Protein AF-A0A421JZ18-F1 (afdb_monomer_lite)

Secondary structure (DSSP, 8-state):
----THHHHSS-SS--GGGGSSS-GGGGS-HHHHHHHHHHHHHHHHHHHHTT---HHHHHHHHHHH-HHHHHHHHHH----GGG------SSHHHHHHHHHHHHHHHHS-TTTHHHHHHHSPPPPSPPPHHHHHHHHHHHHHHHHHHHH--

Structure (mmCIF, N/CA/C/O backbone):
data_AF-A0A421JZ18-F1
#
_entry.id   AF-A0A421JZ18-F1
#
loop_
_atom_site.group_PDB
_atom_site.id
_atom_site.type_symbol
_atom_site.label_atom_id
_atom_site.label_alt_id
_atom_site.label_comp_id
_atom_site.label_asym_id
_atom_site.label_entity_id
_atom_site.label_seq_id
_atom_site.pdbx_PDB_ins_code
_atom_site.Cartn_x
_atom_site.Cartn_y
_atom_site.Cartn_z
_atom_site.occupancy
_atom_site.B_iso_or_equiv
_atom_site.auth_seq_id
_atom_site.auth_comp_id
_atom_site.auth_asym_id
_atom_site.auth_atom_id
_atom_site.pdbx_PDB_model_num
A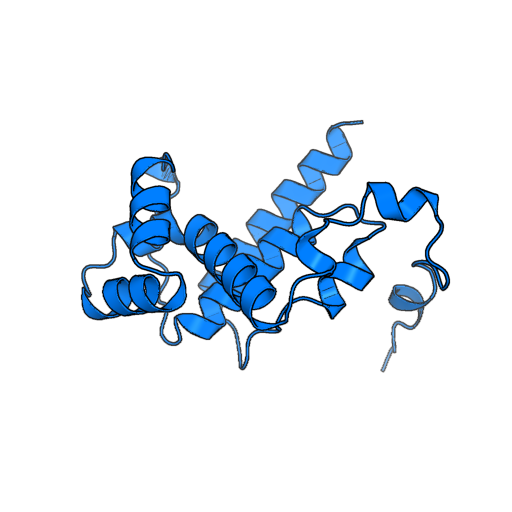TOM 1 N N . MET A 1 1 ? -22.035 -2.366 -28.348 1.00 33.75 1 MET A N 1
ATOM 2 C CA . MET A 1 1 ? -20.973 -2.821 -27.430 1.00 33.75 1 MET A CA 1
ATOM 3 C C . MET A 1 1 ? -19.663 -2.354 -28.043 1.00 33.75 1 MET A C 1
ATOM 5 O O . MET A 1 1 ? -19.185 -2.983 -28.970 1.00 33.75 1 MET A O 1
ATOM 9 N N . VAL A 1 2 ? -19.198 -1.156 -27.676 1.00 28.70 2 VAL A N 1
ATOM 10 C CA . VAL A 1 2 ? -17.977 -0.572 -28.256 1.00 28.70 2 VAL A CA 1
ATOM 11 C C . VAL A 1 2 ? -16.808 -1.109 -27.442 1.00 28.70 2 VAL A C 1
ATOM 13 O O . VAL A 1 2 ? -16.539 -0.630 -26.343 1.00 28.70 2 VAL A O 1
ATOM 16 N N . THR A 1 3 ? -16.178 -2.169 -27.937 1.00 36.16 3 THR A N 1
ATOM 17 C CA . THR A 1 3 ? -14.878 -2.624 -27.451 1.00 36.16 3 THR A CA 1
ATOM 18 C C . THR A 1 3 ? -13.860 -1.570 -27.854 1.00 36.16 3 THR A C 1
ATOM 20 O O . THR A 1 3 ? -13.544 -1.387 -29.025 1.00 36.16 3 THR A O 1
ATOM 23 N N . ASN A 1 4 ? -13.411 -0.798 -26.871 1.00 35.09 4 ASN A N 1
ATOM 24 C CA . ASN A 1 4 ? -12.417 0.245 -27.056 1.00 35.09 4 ASN A CA 1
ATOM 25 C C . ASN A 1 4 ? -11.038 -0.427 -27.206 1.00 35.09 4 ASN A C 1
ATOM 27 O O . ASN A 1 4 ? -10.254 -0.491 -26.263 1.00 35.09 4 ASN A O 1
ATOM 31 N N . GLU A 1 5 ? -10.774 -0.998 -28.383 1.00 36.16 5 GLU A N 1
ATOM 32 C CA . GLU A 1 5 ? -9.513 -1.674 -28.730 1.00 36.16 5 GLU A CA 1
ATOM 33 C C . GLU A 1 5 ? -8.318 -0.702 -28.807 1.00 36.16 5 GLU A C 1
ATOM 35 O O . GLU A 1 5 ? -7.163 -1.125 -28.794 1.00 36.16 5 GLU A O 1
ATOM 40 N N . HIS A 1 6 ? -8.574 0.610 -28.786 1.00 34.91 6 HIS A N 1
ATOM 41 C CA . HIS A 1 6 ? -7.551 1.648 -28.922 1.00 34.91 6 HIS A CA 1
ATOM 42 C C . HIS A 1 6 ? -6.739 1.948 -27.653 1.00 34.91 6 HIS A C 1
ATOM 44 O O . HIS A 1 6 ? -5.678 2.554 -27.753 1.00 34.91 6 HIS A O 1
ATOM 50 N N . ALA A 1 7 ? -7.159 1.507 -26.462 1.00 38.19 7 ALA A N 1
ATOM 51 C CA . ALA A 1 7 ? -6.383 1.778 -25.243 1.00 38.19 7 ALA A CA 1
ATOM 52 C C . ALA A 1 7 ? -5.221 0.790 -25.017 1.00 38.19 7 ALA A C 1
ATOM 54 O O . ALA A 1 7 ? -4.312 1.078 -24.241 1.00 38.19 7 ALA A O 1
ATOM 55 N N . VAL A 1 8 ? -5.240 -0.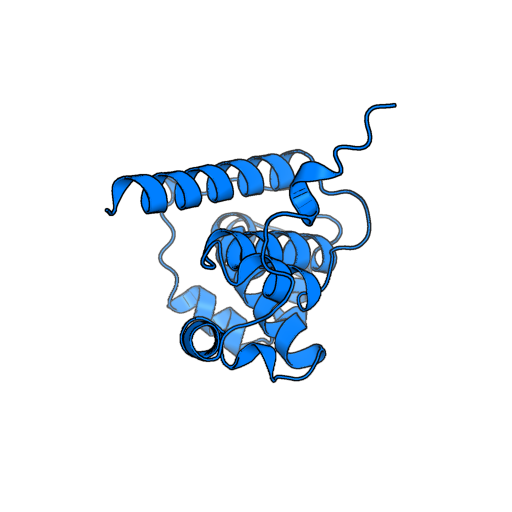369 -25.686 1.00 40.56 8 VAL A N 1
ATOM 56 C CA . VAL A 1 8 ? -4.243 -1.439 -25.492 1.00 40.56 8 VAL A CA 1
ATOM 57 C C . VAL A 1 8 ? -3.253 -1.518 -26.663 1.00 40.56 8 VAL A C 1
ATOM 59 O O . VAL A 1 8 ? -2.157 -2.046 -26.503 1.00 40.56 8 VAL A O 1
ATOM 62 N N . SER A 1 9 ? -3.583 -0.962 -27.836 1.00 40.75 9 SER A N 1
ATOM 63 C CA . SER A 1 9 ? -2.743 -1.090 -29.036 1.00 40.75 9 SER A CA 1
ATOM 64 C C . SER A 1 9 ? -1.619 -0.054 -29.168 1.00 40.75 9 SER A C 1
ATOM 66 O O . SER A 1 9 ? -0.698 -0.295 -29.946 1.00 40.75 9 SER A O 1
ATOM 68 N N . GLU A 1 10 ? -1.665 1.073 -28.446 1.00 43.56 10 GLU A N 1
ATOM 69 C CA . GLU A 1 10 ? -0.687 2.170 -28.608 1.00 43.56 10 GLU A CA 1
ATOM 70 C C . GLU A 1 10 ? 0.447 2.187 -27.569 1.00 43.56 10 GLU A C 1
ATOM 72 O O . GLU A 1 10 ? 1.506 2.762 -27.824 1.00 43.56 10 GLU A O 1
ATOM 77 N N . PHE A 1 11 ? 0.308 1.490 -26.439 1.00 46.97 11 PHE A N 1
ATOM 78 C CA . PHE A 1 11 ? 1.383 1.377 -25.448 1.00 46.97 11 PHE A CA 1
ATOM 79 C C . PHE A 1 11 ? 2.282 0.168 -25.745 1.00 46.97 11 PHE A C 1
ATOM 81 O O . PHE A 1 11 ? 2.170 -0.886 -25.134 1.00 46.97 11 PHE A O 1
ATOM 88 N N . GLY A 1 12 ? 3.166 0.349 -26.733 1.00 46.47 12 GLY A N 1
ATOM 89 C CA . GLY A 1 12 ? 4.461 -0.330 -26.860 1.00 46.47 12 GLY A CA 1
ATOM 90 C C . GLY A 1 12 ? 4.456 -1.860 -26.807 1.00 46.47 12 GLY A C 1
ATOM 91 O O . GLY A 1 12 ? 4.766 -2.453 -25.781 1.00 46.47 12 GLY A O 1
ATOM 92 N N . LYS A 1 13 ? 4.278 -2.518 -27.959 1.00 54.16 13 LYS A N 1
ATOM 93 C CA . LYS A 1 13 ? 4.486 -3.976 -28.106 1.00 54.16 13 LYS A CA 1
ATOM 94 C C . LYS A 1 13 ? 5.935 -4.448 -27.856 1.00 54.16 13 LYS A C 1
ATOM 96 O O . LYS A 1 13 ? 6.199 -5.641 -27.947 1.00 54.16 13 LYS A O 1
ATOM 101 N N . SER A 1 14 ? 6.873 -3.557 -27.533 1.00 62.53 14 SER A N 1
ATOM 102 C CA . SER A 1 14 ? 8.252 -3.920 -27.201 1.00 62.53 14 SER A CA 1
ATOM 103 C C . SER A 1 14 ? 8.860 -2.938 -26.202 1.00 62.53 14 SER A C 1
ATOM 105 O O . SER A 1 14 ? 8.927 -1.739 -26.488 1.00 62.53 14 SER A O 1
ATOM 107 N N . LEU A 1 15 ? 9.343 -3.462 -25.077 1.00 63.50 15 LEU A N 1
ATOM 108 C CA . LEU A 1 15 ? 10.212 -2.745 -24.147 1.00 63.50 15 LEU A CA 1
ATOM 109 C C . LEU A 1 15 ? 11.497 -2.334 -24.883 1.00 63.50 15 LEU A C 1
ATOM 111 O O . LEU A 1 15 ? 12.103 -3.172 -25.557 1.00 63.50 15 LEU A O 1
ATOM 115 N N . LYS A 1 16 ? 11.924 -1.074 -24.791 1.00 75.19 16 LYS 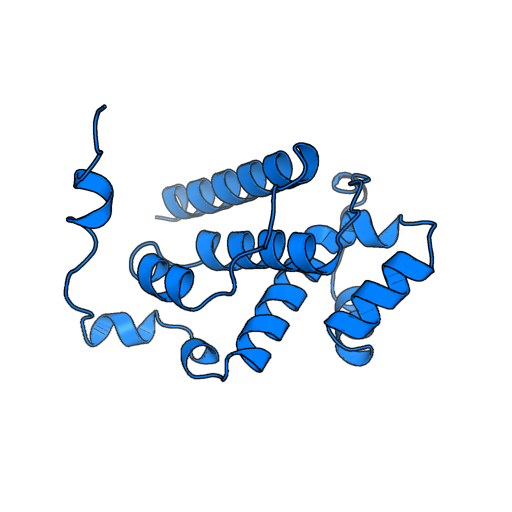A N 1
ATOM 116 C CA . LYS A 1 16 ? 13.253 -0.661 -25.270 1.00 75.19 16 LYS A CA 1
ATOM 117 C C . LYS A 1 16 ? 14.258 -0.759 -24.126 1.00 75.19 16 LYS A C 1
ATOM 119 O O . LYS A 1 16 ? 13.890 -0.604 -22.970 1.00 75.19 16 LYS A O 1
ATOM 124 N N . TRP A 1 17 ? 15.540 -0.942 -24.442 1.00 75.88 17 TRP A N 1
ATOM 125 C CA . TRP A 1 17 ? 16.608 -0.941 -23.429 1.00 75.88 17 TRP A CA 1
ATOM 126 C C . TRP A 1 17 ? 16.630 0.343 -22.591 1.00 75.88 17 TRP A C 1
ATOM 128 O O . TRP A 1 17 ? 16.857 0.273 -21.391 1.00 75.88 17 TRP A O 1
ATOM 138 N N . SER A 1 18 ? 16.308 1.491 -23.196 1.00 77.56 18 SER A N 1
ATOM 139 C CA . SER A 1 18 ? 16.158 2.771 -22.488 1.00 77.56 18 SER A CA 1
ATOM 140 C C . SER A 1 18 ? 15.058 2.761 -21.426 1.00 77.56 18 SER A C 1
ATOM 142 O O . SER A 1 18 ? 15.110 3.540 -20.488 1.00 77.56 18 SER A O 1
ATOM 144 N N . ASP A 1 19 ? 14.050 1.900 -21.569 1.00 71.69 19 ASP A N 1
ATOM 145 C CA . ASP A 1 19 ? 12.912 1.845 -20.649 1.00 71.69 19 ASP A CA 1
ATOM 146 C C . ASP A 1 19 ? 13.268 1.076 -19.365 1.00 71.69 19 ASP A C 1
ATOM 148 O O . ASP A 1 19 ? 12.533 1.152 -18.384 1.00 71.69 19 ASP A O 1
ATOM 152 N N . LEU A 1 20 ? 14.403 0.359 -19.349 1.00 73.69 20 LEU A N 1
ATOM 153 C CA . LEU A 1 20 ? 14.921 -0.307 -18.151 1.00 73.69 20 LEU A CA 1
ATOM 154 C C . LEU A 1 20 ? 15.387 0.688 -17.085 1.00 73.69 20 LEU A C 1
ATOM 156 O O . LEU A 1 20 ? 15.370 0.345 -15.910 1.00 73.69 20 LEU A O 1
ATOM 160 N N . GLU A 1 21 ? 15.769 1.906 -17.476 1.00 77.00 21 GLU A N 1
ATOM 161 C CA . GLU A 1 21 ? 16.131 2.969 -16.528 1.00 77.00 21 GLU A CA 1
ATOM 162 C C . GLU A 1 21 ? 14.915 3.440 -15.715 1.00 77.00 21 GLU A C 1
ATOM 164 O O . GLU A 1 21 ? 15.050 3.809 -14.550 1.00 77.00 21 GLU A O 1
ATOM 169 N N . ASP A 1 22 ? 13.721 3.363 -16.308 1.00 74.69 22 ASP A N 1
ATOM 170 C CA . ASP A 1 22 ? 12.454 3.741 -15.678 1.00 74.69 22 ASP A CA 1
ATOM 171 C C . ASP A 1 22 ? 11.783 2.571 -14.941 1.00 74.69 22 ASP A C 1
ATOM 173 O O . ASP A 1 22 ? 10.771 2.765 -14.262 1.00 74.69 22 ASP A O 1
ATOM 177 N N . ILE A 1 23 ? 12.299 1.348 -15.101 1.00 79.81 23 ILE A N 1
ATOM 178 C CA . ILE A 1 23 ? 11.760 0.150 -14.461 1.00 79.81 23 ILE A CA 1
ATOM 179 C C . ILE A 1 23 ? 12.288 0.070 -13.034 1.00 79.81 23 ILE A C 1
ATOM 181 O O . ILE A 1 23 ? 13.494 -0.074 -12.821 1.00 79.81 23 ILE A O 1
ATOM 185 N N . PRO A 1 24 ? 11.401 0.109 -12.027 1.00 84.38 24 PRO A N 1
ATOM 186 C CA . PRO A 1 24 ? 11.844 -0.073 -10.664 1.00 84.38 24 PRO A CA 1
ATOM 187 C C . PRO A 1 24 ? 12.443 -1.465 -10.469 1.00 84.38 24 PRO A C 1
ATOM 189 O O . PRO A 1 24 ? 11.858 -2.469 -10.876 1.00 84.38 24 PRO A O 1
ATOM 192 N N . THR A 1 25 ? 13.581 -1.535 -9.782 1.00 87.19 25 THR A N 1
ATOM 193 C CA . THR A 1 25 ? 14.289 -2.797 -9.508 1.00 87.19 25 THR A CA 1
ATOM 194 C C . THR A 1 25 ? 13.447 -3.800 -8.725 1.00 87.19 25 THR A C 1
ATOM 196 O O . THR A 1 25 ? 13.650 -5.003 -8.869 1.00 87.19 25 THR A O 1
ATOM 199 N N . TRP A 1 26 ? 12.463 -3.329 -7.953 1.00 89.56 26 TRP A N 1
ATOM 200 C CA . TRP A 1 26 ? 11.526 -4.187 -7.232 1.00 89.56 26 TRP A CA 1
ATOM 201 C C . TRP A 1 26 ? 10.628 -5.027 -8.150 1.00 89.56 26 TRP A C 1
ATOM 203 O O . TRP A 1 26 ? 10.049 -6.000 -7.689 1.00 89.56 26 TRP A O 1
ATOM 213 N N . LEU A 1 27 ? 10.538 -4.726 -9.453 1.00 87.00 27 LEU A N 1
ATOM 214 C CA . LEU A 1 27 ? 9.858 -5.607 -10.413 1.00 87.00 27 LEU A CA 1
ATOM 215 C C . LEU A 1 27 ? 10.565 -6.959 -10.605 1.00 87.00 27 LEU A C 1
ATOM 217 O O . LEU A 1 27 ? 9.985 -7.861 -11.203 1.00 87.00 27 LEU A O 1
ATOM 221 N N . LEU A 1 28 ? 11.805 -7.092 -10.130 1.00 86.94 28 LEU A N 1
ATOM 222 C CA . LEU A 1 28 ? 12.569 -8.341 -10.139 1.00 86.94 28 LEU A CA 1
ATOM 223 C C . LEU A 1 28 ? 12.426 -9.141 -8.836 1.00 86.94 28 LEU A C 1
ATOM 225 O O . LEU A 1 28 ? 13.019 -10.212 -8.721 1.00 86.94 28 LEU A O 1
ATOM 229 N N . TRP A 1 29 ? 11.708 -8.603 -7.850 1.00 92.75 29 TRP A N 1
ATOM 230 C CA . TRP A 1 29 ? 11.447 -9.272 -6.580 1.00 92.75 29 TRP A CA 1
ATOM 231 C C . TRP A 1 29 ? 10.406 -10.376 -6.737 1.00 92.75 29 TRP A C 1
ATOM 233 O O . TRP A 1 29 ? 9.710 -10.453 -7.753 1.00 92.75 29 TRP A O 1
ATOM 243 N N . ASP A 1 30 ? 10.306 -11.242 -5.733 1.00 94.12 30 ASP A N 1
ATOM 244 C CA . ASP A 1 30 ? 9.276 -12.273 -5.735 1.00 94.12 30 ASP A CA 1
ATOM 245 C C . ASP A 1 30 ? 7.873 -11.703 -5.441 1.00 94.12 30 ASP A C 1
ATOM 247 O O . 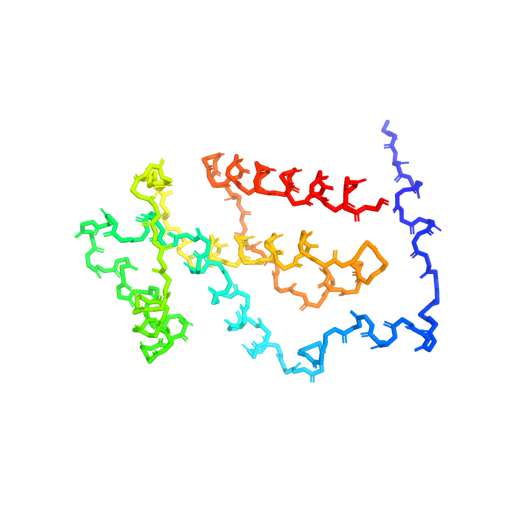ASP A 1 30 ? 7.703 -10.574 -4.968 1.00 94.12 30 ASP A O 1
ATOM 251 N N . ASP A 1 31 ? 6.835 -12.496 -5.723 1.00 92.12 31 ASP A N 1
ATOM 252 C CA . ASP A 1 31 ? 5.442 -12.070 -5.550 1.00 92.12 31 ASP A CA 1
ATOM 253 C C . ASP A 1 31 ? 5.125 -11.631 -4.109 1.00 92.12 31 ASP A C 1
ATOM 255 O O . ASP A 1 31 ? 4.283 -10.755 -3.907 1.00 92.12 31 ASP A O 1
ATOM 259 N N . LYS A 1 32 ? 5.786 -12.211 -3.096 1.00 92.44 32 LYS A N 1
ATOM 260 C CA . LYS A 1 32 ? 5.546 -11.869 -1.685 1.00 92.44 32 LYS A CA 1
ATOM 261 C C . LYS A 1 32 ? 6.174 -10.531 -1.333 1.00 92.44 32 LYS A C 1
ATOM 263 O O . LYS A 1 32 ? 5.546 -9.730 -0.642 1.00 92.44 32 LYS A O 1
ATOM 268 N N . GLU A 1 33 ? 7.386 -10.283 -1.808 1.00 93.62 33 GLU A N 1
ATOM 269 C CA . GLU A 1 33 ? 8.079 -9.008 -1.648 1.00 93.62 33 GLU A CA 1
ATOM 270 C C . GLU A 1 33 ? 7.306 -7.879 -2.344 1.00 93.62 33 GLU A C 1
ATOM 272 O O . GLU A 1 33 ? 7.092 -6.815 -1.756 1.00 93.62 33 GLU A O 1
ATOM 277 N N . ILE A 1 34 ? 6.805 -8.126 -3.561 1.00 94.69 34 ILE A N 1
ATOM 278 C CA . ILE A 1 34 ? 5.940 -7.184 -4.286 1.00 94.69 34 ILE A CA 1
ATOM 279 C C . ILE A 1 34 ? 4.638 -6.949 -3.513 1.00 94.69 34 ILE A C 1
ATOM 281 O O . ILE A 1 34 ? 4.213 -5.802 -3.351 1.00 94.69 34 ILE A O 1
ATOM 285 N N . GLU A 1 35 ? 4.000 -8.003 -3.000 1.00 94.62 35 GLU A N 1
ATOM 286 C CA . GLU A 1 35 ? 2.786 -7.872 -2.193 1.00 94.62 35 GLU A CA 1
ATOM 287 C C . GLU A 1 35 ? 3.034 -7.020 -0.942 1.00 94.62 35 GLU A C 1
ATOM 289 O O . GLU A 1 35 ? 2.255 -6.109 -0.652 1.00 94.62 35 GLU A O 1
ATOM 294 N N . GLN A 1 36 ? 4.144 -7.244 -0.237 1.00 94.50 36 GLN A N 1
ATOM 295 C CA . GLN A 1 36 ? 4.505 -6.469 0.946 1.00 94.50 36 GLN A CA 1
ATOM 296 C C . GLN A 1 36 ? 4.808 -5.006 0.608 1.00 94.50 36 GLN A C 1
ATOM 298 O O . GLN A 1 36 ? 4.352 -4.113 1.328 1.00 94.50 36 GLN A O 1
ATOM 303 N N . LEU A 1 37 ? 5.488 -4.731 -0.509 1.00 95.06 37 LEU A N 1
ATOM 304 C CA . LEU A 1 37 ? 5.683 -3.373 -1.023 1.00 95.06 37 LEU A CA 1
ATOM 305 C C . LEU A 1 37 ? 4.338 -2.677 -1.278 1.00 95.06 37 LEU A C 1
ATOM 307 O O . LEU A 1 37 ? 4.130 -1.537 -0.853 1.00 95.06 37 LEU A O 1
ATOM 311 N N . VAL A 1 38 ? 3.405 -3.368 -1.932 1.00 95.69 38 VAL A N 1
ATOM 312 C CA . VAL A 1 38 ? 2.077 -2.831 -2.250 1.00 95.69 38 VAL A CA 1
ATOM 313 C C . VAL A 1 38 ? 1.278 -2.572 -0.973 1.00 95.69 38 VAL A C 1
ATOM 315 O O . VAL A 1 38 ? 0.739 -1.479 -0.804 1.00 95.69 38 VAL A O 1
ATOM 318 N N . MET A 1 39 ? 1.238 -3.512 -0.028 1.00 95.56 39 MET A N 1
ATOM 319 C CA . MET A 1 39 ? 0.552 -3.309 1.256 1.00 95.56 39 MET A CA 1
ATOM 320 C C . MET A 1 39 ? 1.171 -2.165 2.068 1.00 95.56 39 MET A C 1
ATOM 322 O O . MET A 1 39 ? 0.452 -1.402 2.718 1.00 95.56 39 MET A O 1
ATOM 326 N N . THR A 1 40 ? 2.491 -1.998 1.994 1.00 95.81 40 THR A N 1
ATOM 327 C CA . THR A 1 40 ? 3.218 -0.890 2.629 1.00 95.81 40 THR A CA 1
ATOM 328 C C . THR A 1 40 ? 2.801 0.451 2.036 1.00 95.81 40 THR A C 1
ATOM 330 O O . THR A 1 40 ? 2.410 1.356 2.775 1.00 95.81 40 THR A O 1
ATOM 333 N N . ALA A 1 41 ? 2.801 0.571 0.705 1.00 95.12 41 ALA A N 1
ATOM 334 C CA . ALA A 1 41 ? 2.334 1.771 0.014 1.00 95.12 41 ALA A CA 1
ATOM 335 C C . ALA A 1 41 ? 0.868 2.088 0.359 1.00 95.12 41 ALA A C 1
ATOM 337 O O . ALA A 1 41 ? 0.526 3.237 0.648 1.00 95.12 41 ALA A O 1
ATOM 338 N N . GLY A 1 42 ? 0.015 1.061 0.408 1.00 94.94 42 GLY A N 1
ATOM 339 C CA . GLY A 1 42 ? -1.379 1.192 0.826 1.00 94.94 42 GLY A CA 1
ATOM 340 C C . GLY A 1 42 ? -1.523 1.666 2.270 1.00 94.94 42 GLY A C 1
ATOM 341 O O . GLY A 1 42 ? -2.357 2.522 2.557 1.00 94.94 42 GLY A O 1
ATOM 342 N N . THR A 1 43 ? -0.670 1.177 3.171 1.00 95.50 43 THR A N 1
ATOM 343 C CA . THR A 1 43 ? -0.670 1.590 4.580 1.00 95.50 43 THR A CA 1
ATOM 344 C C . THR A 1 43 ? -0.255 3.045 4.733 1.00 95.50 43 THR A C 1
ATOM 346 O O . THR A 1 43 ? -0.893 3.773 5.483 1.00 95.50 43 THR A O 1
ATOM 349 N N . ILE A 1 44 ? 0.768 3.498 4.002 1.00 94.12 44 ILE A N 1
ATOM 350 C CA . ILE A 1 44 ? 1.187 4.908 4.010 1.00 94.12 44 ILE A CA 1
ATOM 351 C C . ILE A 1 44 ? 0.047 5.801 3.505 1.00 94.12 44 ILE A C 1
ATOM 353 O O . ILE A 1 44 ? -0.260 6.816 4.130 1.00 94.12 44 ILE A O 1
ATOM 357 N N . PHE A 1 45 ? -0.617 5.402 2.418 1.00 92.44 45 PHE A N 1
ATOM 358 C CA . PHE A 1 45 ? -1.759 6.131 1.866 1.00 92.44 45 PHE A CA 1
ATOM 359 C C . PHE A 1 45 ? -2.930 6.227 2.852 1.00 92.44 45 PHE A C 1
ATOM 361 O O . PHE A 1 45 ? -3.511 7.296 3.029 1.00 92.44 45 PHE A O 1
ATOM 368 N N . LEU A 1 46 ? -3.258 5.118 3.519 1.00 92.38 46 LEU A N 1
ATOM 369 C CA . LEU A 1 46 ? -4.379 5.024 4.458 1.00 92.38 46 LEU A CA 1
ATOM 370 C C . LEU A 1 46 ? -4.017 5.420 5.889 1.00 92.38 46 LEU A C 1
ATOM 372 O O . LEU A 1 46 ? -4.892 5.432 6.757 1.00 92.38 46 LEU A O 1
ATOM 376 N N . LEU A 1 47 ? -2.764 5.795 6.151 1.00 91.56 47 LEU A N 1
ATOM 377 C CA . LEU A 1 47 ? -2.283 6.119 7.488 1.00 91.56 47 LEU A CA 1
ATOM 378 C C . LEU A 1 47 ? -3.132 7.180 8.210 1.00 91.56 47 LEU A C 1
ATOM 380 O O . LEU A 1 47 ? -3.386 6.993 9.403 1.00 91.56 47 LEU A O 1
ATOM 384 N N . PRO A 1 48 ? -3.622 8.253 7.548 1.00 89.25 48 PRO A N 1
ATOM 385 C CA . PRO A 1 48 ? -4.494 9.229 8.201 1.00 89.25 48 PRO A CA 1
ATOM 386 C C . PRO A 1 48 ? -5.778 8.603 8.755 1.00 89.25 48 PRO A C 1
ATOM 388 O O . PRO A 1 48 ? -6.204 8.959 9.850 1.00 89.25 48 PRO A O 1
ATOM 391 N N . SER A 1 49 ? -6.367 7.648 8.032 1.00 89.38 49 SER A N 1
ATOM 392 C CA . SER A 1 49 ? -7.553 6.906 8.469 1.00 89.38 49 SER A CA 1
ATOM 393 C C . SER A 1 49 ? -7.216 5.885 9.555 1.00 89.38 49 SER A C 1
ATOM 395 O O . SER A 1 49 ? -7.929 5.798 10.550 1.00 89.38 49 SER A O 1
ATOM 397 N N . ILE A 1 50 ? -6.110 5.152 9.396 1.00 90.69 50 ILE A N 1
ATOM 398 C CA . ILE A 1 50 ? -5.672 4.116 10.343 1.00 90.69 50 ILE A CA 1
ATOM 399 C C . ILE A 1 50 ? -5.391 4.718 11.727 1.00 90.69 50 ILE A C 1
ATOM 401 O O . ILE A 1 50 ? -5.769 4.133 12.738 1.00 90.69 50 ILE A O 1
ATOM 405 N N . ARG A 1 51 ? -4.778 5.909 11.801 1.00 86.56 51 ARG A N 1
ATOM 406 C CA . ARG A 1 51 ? -4.435 6.552 13.085 1.00 86.56 51 ARG A CA 1
ATOM 407 C C . ARG A 1 51 ? -5.636 6.928 13.951 1.00 86.56 51 ARG A C 1
ATOM 409 O O . ARG A 1 51 ? -5.461 7.105 15.152 1.00 86.56 51 ARG A O 1
ATOM 416 N N . ILE A 1 52 ? -6.818 7.085 13.360 1.00 87.31 52 ILE A N 1
ATOM 417 C CA . ILE A 1 52 ? -8.043 7.429 14.096 1.00 87.31 52 ILE A CA 1
ATOM 418 C C . ILE A 1 52 ? -8.958 6.228 14.325 1.00 87.31 52 ILE A C 1
ATOM 420 O O . ILE A 1 52 ? -10.061 6.383 14.851 1.00 87.31 52 ILE A O 1
ATOM 424 N N . TRP A 1 53 ? -8.530 5.027 13.934 1.00 88.38 53 TRP A N 1
ATOM 425 C CA . TRP A 1 53 ? -9.256 3.822 14.291 1.00 88.38 53 TRP A CA 1
ATOM 426 C C . TRP A 1 53 ? -9.220 3.614 15.800 1.00 88.38 53 TRP A C 1
ATOM 428 O O . TRP A 1 53 ? -8.170 3.618 16.433 1.00 88.38 53 TRP A O 1
ATOM 438 N N . ILE A 1 54 ? -10.404 3.408 16.367 1.00 82.75 54 ILE A N 1
ATOM 439 C CA . ILE A 1 54 ? -10.574 3.045 17.777 1.00 82.75 54 ILE A CA 1
ATOM 440 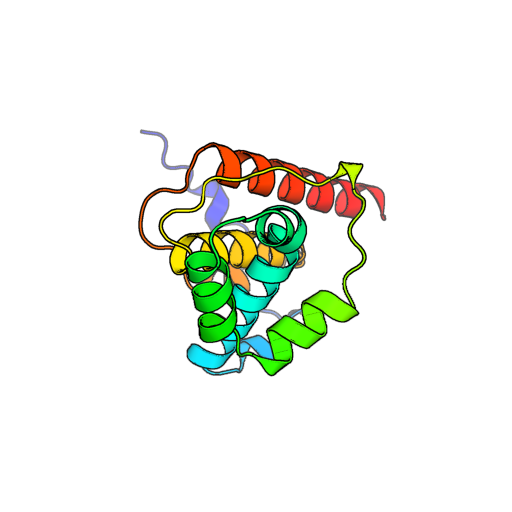C C . ILE A 1 54 ? -10.451 1.518 17.941 1.00 82.75 54 ILE A C 1
ATOM 442 O O . ILE A 1 54 ? -10.115 1.021 19.014 1.00 82.75 54 ILE A O 1
ATOM 446 N N . ASP A 1 55 ? -10.692 0.761 16.865 1.00 86.56 55 ASP A N 1
ATOM 447 C CA . ASP A 1 55 ? -10.624 -0.697 16.867 1.00 86.56 55 ASP A CA 1
ATOM 448 C C . ASP A 1 55 ? -9.172 -1.194 16.789 1.00 86.56 55 ASP A C 1
ATOM 450 O O . ASP A 1 55 ? -8.561 -1.265 15.718 1.00 86.56 55 ASP A O 1
ATOM 454 N N . GLY A 1 56 ? -8.633 -1.582 17.946 1.00 88.56 56 GLY A N 1
ATOM 455 C CA . GLY A 1 56 ? -7.289 -2.139 18.060 1.00 88.56 56 GLY A CA 1
ATOM 456 C C . GLY A 1 56 ? -7.071 -3.420 17.247 1.00 88.56 56 GLY A C 1
ATOM 457 O O . GLY A 1 56 ? -5.937 -3.681 16.853 1.00 88.56 56 GLY A O 1
ATOM 458 N N . LYS A 1 57 ? -8.124 -4.195 16.932 1.00 92.25 57 LYS A N 1
ATOM 459 C CA . LYS A 1 57 ? -7.986 -5.400 16.096 1.00 92.25 57 LYS A CA 1
ATOM 460 C C . LYS A 1 57 ? -7.641 -5.039 14.658 1.00 92.25 57 LYS A C 1
ATOM 462 O O . LYS A 1 57 ? -6.745 -5.650 14.089 1.00 92.25 57 LYS A O 1
ATOM 467 N N . LYS A 1 58 ? -8.280 -4.002 14.106 1.00 92.56 58 LYS A N 1
ATOM 468 C CA . LYS A 1 58 ? -7.979 -3.509 12.753 1.00 92.56 58 LYS A CA 1
ATOM 469 C C . LYS A 1 58 ? -6.544 -2.996 12.648 1.00 92.56 58 LYS A C 1
ATOM 471 O O . LYS A 1 58 ? -5.850 -3.275 11.677 1.00 92.56 58 LYS A O 1
ATOM 476 N N . ILE A 1 59 ? -6.076 -2.274 13.667 1.00 92.56 59 ILE A N 1
ATOM 477 C CA . ILE A 1 59 ? -4.687 -1.792 13.721 1.00 92.56 59 ILE A CA 1
ATOM 478 C C . ILE A 1 59 ? -3.714 -2.974 13.788 1.00 92.56 59 ILE A C 1
ATOM 480 O O . ILE A 1 59 ? -2.717 -2.989 13.069 1.00 92.56 59 ILE A O 1
ATOM 484 N N . GLN A 1 60 ? -4.003 -3.966 14.632 1.00 94.25 60 GLN A N 1
ATOM 485 C CA . GLN A 1 60 ? -3.165 -5.153 14.770 1.00 94.25 60 GLN A CA 1
ATOM 486 C C . GLN A 1 60 ? -3.101 -5.966 13.469 1.00 94.25 60 GLN A C 1
ATOM 488 O O . GLN A 1 60 ? -2.018 -6.394 13.083 1.00 94.25 60 GLN A O 1
ATOM 493 N N . GLU A 1 61 ? -4.213 -6.094 12.746 1.00 95.06 61 GLU A N 1
ATOM 494 C CA . GLU A 1 61 ? -4.241 -6.747 11.435 1.00 95.06 61 GLU A CA 1
ATOM 495 C C . GLU A 1 61 ? -3.334 -6.027 10.422 1.00 95.06 61 GLU A C 1
ATOM 497 O O . GLU A 1 61 ? -2.529 -6.673 9.757 1.00 95.06 61 GLU A O 1
ATOM 502 N N . VAL A 1 62 ? -3.366 -4.687 10.349 1.00 95.25 62 VAL A N 1
ATOM 503 C CA . VAL A 1 62 ? -2.428 -3.931 9.491 1.00 95.25 62 VAL A CA 1
ATOM 504 C C . VAL A 1 62 ? -0.974 -4.196 9.894 1.00 95.25 62 VAL A C 1
ATOM 506 O O . VAL A 1 62 ? -0.131 -4.425 9.026 1.00 95.25 62 VAL A O 1
ATOM 509 N N . ARG A 1 63 ? -0.672 -4.189 11.202 1.00 95.06 63 ARG A N 1
ATOM 510 C CA . ARG A 1 63 ? 0.682 -4.452 11.732 1.00 95.06 63 ARG A CA 1
ATOM 511 C C . ARG A 1 63 ? 1.200 -5.827 11.329 1.00 95.06 63 ARG A C 1
ATOM 513 O O . ARG A 1 63 ? 2.374 -5.955 10.995 1.00 95.06 63 ARG A O 1
ATOM 520 N N . GLU A 1 64 ? 0.342 -6.839 11.366 1.00 95.12 64 GLU A N 1
ATOM 521 C CA . GLU A 1 64 ? 0.689 -8.206 10.975 1.00 95.12 64 GLU A CA 1
ATOM 522 C C . GLU A 1 64 ? 0.883 -8.336 9.463 1.00 95.12 64 GLU A C 1
ATOM 524 O O . GLU A 1 64 ? 1.810 -9.015 9.030 1.00 95.12 64 GLU A O 1
ATOM 529 N N . LEU A 1 65 ? 0.069 -7.642 8.660 1.00 94.62 65 LEU A N 1
ATOM 530 C CA . LEU A 1 65 ? 0.148 -7.693 7.199 1.00 94.62 65 LEU A CA 1
ATOM 531 C C . LEU A 1 65 ? 1.450 -7.107 6.641 1.00 94.62 65 LEU A C 1
ATOM 533 O O . LEU A 1 65 ? 2.006 -7.670 5.701 1.00 94.62 65 LEU A O 1
ATOM 537 N N . ILE A 1 66 ? 1.937 -5.988 7.188 1.00 95.19 66 ILE A N 1
ATOM 538 C CA . ILE A 1 66 ? 3.144 -5.320 6.660 1.00 95.19 66 ILE A CA 1
ATOM 539 C C . ILE A 1 66 ? 4.411 -5.574 7.479 1.00 95.19 66 ILE A C 1
ATOM 541 O O . ILE A 1 66 ? 5.508 -5.246 7.028 1.00 95.19 66 ILE A O 1
ATOM 545 N N . GLY A 1 67 ? 4.267 -6.149 8.672 1.00 94.62 67 GLY A N 1
ATOM 546 C CA . GLY A 1 67 ? 5.342 -6.324 9.638 1.00 94.62 67 GLY A CA 1
ATOM 547 C C . GLY A 1 67 ? 5.397 -5.191 10.665 1.00 94.62 67 GLY A C 1
ATOM 548 O O . GLY A 1 67 ? 5.312 -4.003 10.344 1.00 94.62 67 GLY A O 1
ATOM 549 N N . ILE A 1 68 ? 5.585 -5.579 11.928 1.00 94.06 68 ILE A N 1
ATOM 550 C CA . ILE A 1 68 ? 5.551 -4.678 13.089 1.00 94.06 68 ILE A CA 1
ATOM 551 C C . ILE A 1 68 ? 6.584 -3.558 12.941 1.00 94.06 68 ILE A C 1
ATOM 553 O O . ILE A 1 68 ? 6.255 -2.387 13.098 1.00 94.06 68 ILE A O 1
ATOM 557 N N . GLU A 1 69 ? 7.824 -3.907 12.606 1.00 95.06 69 GLU A N 1
ATOM 558 C CA . GLU A 1 69 ? 8.936 -2.958 12.493 1.00 95.06 69 GLU A CA 1
ATOM 559 C C . GLU A 1 69 ? 8.662 -1.877 11.441 1.00 95.06 69 GLU A C 1
ATOM 561 O O . GLU A 1 69 ? 8.881 -0.689 11.689 1.00 95.06 69 GLU A O 1
ATOM 566 N N . LEU A 1 70 ? 8.117 -2.282 10.292 1.00 94.12 70 LEU A N 1
ATOM 567 C CA . LEU A 1 70 ? 7.787 -1.378 9.199 1.00 94.12 70 LEU A CA 1
ATOM 568 C C . LEU A 1 70 ? 6.610 -0.471 9.560 1.00 94.12 70 LEU A C 1
ATOM 570 O O . LEU A 1 70 ? 6.647 0.727 9.288 1.00 94.12 70 LEU A O 1
ATOM 574 N N . PHE A 1 71 ? 5.596 -1.011 10.237 1.00 95.06 71 PHE A N 1
ATOM 575 C CA . PHE A 1 71 ? 4.474 -0.220 10.730 1.00 95.06 71 PHE A CA 1
ATOM 576 C C . PHE A 1 71 ? 4.918 0.858 11.729 1.00 95.06 71 PHE A C 1
ATOM 578 O O . PHE A 1 71 ? 4.546 2.027 11.590 1.00 95.06 71 PHE A O 1
ATOM 585 N N . GLU A 1 72 ? 5.760 0.501 12.702 1.00 93.00 72 GLU A N 1
ATOM 586 C CA . GLU A 1 72 ? 6.314 1.463 13.662 1.00 93.00 72 GLU A CA 1
ATOM 587 C C . GLU A 1 72 ? 7.172 2.527 12.962 1.00 93.00 72 GLU A C 1
ATOM 589 O O . GLU A 1 72 ? 7.117 3.710 13.312 1.00 93.00 72 GLU A O 1
ATOM 594 N N . LEU A 1 73 ? 7.946 2.134 11.945 1.00 94.19 73 LEU A N 1
ATOM 595 C CA . LEU A 1 73 ? 8.732 3.067 11.142 1.00 94.19 73 LEU A CA 1
ATOM 596 C C . LEU A 1 73 ? 7.834 4.059 10.393 1.00 94.19 73 LEU A C 1
ATOM 598 O O . LEU A 1 73 ? 8.074 5.267 10.464 1.00 94.19 73 LEU A O 1
ATOM 602 N N . ILE A 1 74 ? 6.782 3.580 9.722 1.00 93.31 74 ILE A N 1
ATOM 603 C CA . ILE A 1 74 ? 5.799 4.417 9.015 1.00 93.31 74 ILE A CA 1
ATOM 604 C C . ILE A 1 74 ? 5.164 5.421 9.977 1.00 93.31 74 ILE A C 1
ATOM 606 O O . ILE A 1 74 ? 5.087 6.611 9.659 1.00 93.31 74 ILE A O 1
ATOM 610 N N . LEU A 1 75 ? 4.755 4.981 11.170 1.00 89.69 75 LEU A N 1
ATOM 611 C CA . LEU A 1 75 ? 4.163 5.866 12.170 1.00 89.69 75 LEU A CA 1
ATOM 612 C C . LEU A 1 75 ? 5.121 6.967 12.628 1.00 89.69 75 LEU A C 1
ATOM 614 O O . LEU A 1 75 ? 4.681 8.105 12.787 1.00 89.69 75 LEU A O 1
ATOM 618 N N . LYS A 1 76 ? 6.406 6.651 12.815 1.00 89.44 76 LYS A N 1
ATOM 619 C CA . LYS A 1 76 ? 7.422 7.616 13.264 1.00 89.44 76 LYS A CA 1
ATOM 620 C C . LYS A 1 76 ? 7.822 8.616 12.181 1.00 89.44 76 LYS A C 1
ATOM 622 O O . LYS A 1 76 ? 8.116 9.767 12.491 1.00 89.44 76 LYS A O 1
ATOM 627 N N . THR A 1 77 ? 7.865 8.178 10.927 1.00 88.69 77 THR A N 1
ATOM 628 C CA . THR A 1 77 ? 8.429 8.959 9.813 1.00 88.69 77 THR A CA 1
ATOM 629 C C . THR A 1 77 ? 7.384 9.757 9.047 1.00 88.69 77 THR A C 1
ATOM 631 O O . THR A 1 77 ? 7.680 10.838 8.535 1.00 88.69 77 THR A O 1
ATOM 634 N N . THR A 1 78 ? 6.145 9.272 8.998 1.00 84.94 78 THR A N 1
ATOM 635 C CA . THR A 1 78 ? 5.095 9.904 8.202 1.00 84.94 78 THR A CA 1
ATOM 636 C C . THR A 1 78 ? 4.453 11.044 8.985 1.00 84.94 78 THR A C 1
ATOM 638 O O . THR A 1 78 ? 3.754 10.840 9.988 1.00 84.94 78 THR A O 1
ATOM 641 N N . LYS A 1 79 ? 4.667 12.272 8.508 1.00 82.50 79 LYS A N 1
ATOM 642 C CA . LYS A 1 79 ? 3.931 13.448 8.980 1.00 82.50 79 LYS A CA 1
ATOM 643 C C . LYS A 1 79 ? 2.542 13.438 8.352 1.00 82.50 79 LYS A C 1
ATOM 645 O O . LYS A 1 79 ? 2.418 13.350 7.136 1.00 82.50 79 LYS A O 1
ATOM 650 N N . ILE A 1 80 ? 1.513 13.540 9.184 1.00 76.31 80 ILE A N 1
ATOM 651 C CA . ILE A 1 80 ? 0.123 13.620 8.732 1.00 76.31 80 ILE A CA 1
ATOM 652 C C . ILE A 1 80 ? -0.380 15.020 9.042 1.00 76.31 80 ILE A C 1
ATOM 654 O O . ILE A 1 80 ? -0.277 15.473 10.181 1.00 76.31 80 ILE A O 1
ATOM 658 N N . ASP A 1 81 ? -0.915 15.697 8.030 1.00 75.38 81 ASP A N 1
ATOM 659 C CA . ASP A 1 81 ? -1.684 16.915 8.248 1.00 75.38 81 ASP A CA 1
ATOM 660 C C . ASP A 1 81 ? -3.062 16.526 8.795 1.00 75.38 81 ASP A C 1
ATOM 662 O O . ASP A 1 81 ? -3.802 15.762 8.168 1.00 75.38 81 ASP A O 1
ATOM 666 N N . ASN A 1 82 ? -3.420 17.066 9.960 1.00 70.31 82 ASN A N 1
ATOM 667 C CA . ASN A 1 82 ? -4.711 16.823 10.601 1.00 70.31 82 ASN A CA 1
ATOM 668 C C . ASN A 1 82 ? -5.900 17.173 9.688 1.00 70.31 82 ASN A C 1
ATOM 670 O O . ASN A 1 82 ? -6.977 16.605 9.849 1.00 70.31 82 ASN A O 1
ATOM 674 N N . LYS A 1 83 ? -5.715 18.058 8.699 1.00 70.38 83 LYS A N 1
ATOM 675 C CA . LYS A 1 83 ? -6.748 18.409 7.709 1.00 70.38 83 LYS A CA 1
ATOM 676 C C . LYS A 1 83 ? -7.028 17.304 6.685 1.00 70.38 83 LYS A C 1
ATOM 678 O O . LYS A 1 83 ? -8.057 17.351 6.017 1.00 70.38 83 LYS A O 1
ATOM 683 N N . MET A 1 84 ? -6.131 16.328 6.541 1.00 68.94 84 MET A N 1
ATOM 684 C CA . MET A 1 84 ? -6.265 15.211 5.596 1.00 68.94 84 MET A CA 1
ATOM 685 C C . MET A 1 84 ? -6.886 13.962 6.233 1.00 68.94 84 MET A C 1
ATOM 687 O O . MET A 1 84 ? -7.117 12.968 5.546 1.00 68.94 84 MET A O 1
ATOM 691 N N . ILE A 1 85 ? -7.165 13.997 7.538 1.00 73.50 85 ILE A N 1
ATOM 692 C CA . ILE A 1 85 ? -7.734 12.867 8.264 1.00 73.50 85 ILE A CA 1
ATOM 693 C C . ILE A 1 85 ? -9.201 12.687 7.859 1.00 73.50 85 ILE A C 1
ATOM 695 O O . ILE A 1 85 ? -10.045 13.548 8.099 1.00 73.50 85 ILE A O 1
ATOM 699 N N . LYS A 1 86 ? -9.509 11.527 7.278 1.00 77.75 86 LYS A N 1
ATOM 700 C CA . LYS A 1 86 ? -10.874 11.049 7.050 1.00 77.75 86 LYS A CA 1
ATOM 701 C C . LYS A 1 86 ? -11.004 9.648 7.607 1.00 77.75 86 LYS A C 1
ATOM 703 O O . LYS A 1 86 ? -10.131 8.812 7.376 1.00 77.75 86 LYS A O 1
ATOM 708 N N . LEU A 1 87 ? -12.101 9.383 8.305 1.00 80.50 87 LEU A N 1
ATOM 709 C CA . LEU A 1 87 ? -12.434 8.024 8.696 1.00 80.50 87 LEU A CA 1
ATOM 710 C C . LEU A 1 87 ? -12.967 7.300 7.463 1.00 80.50 87 LEU A C 1
ATOM 712 O O . LEU A 1 87 ? -14.010 7.673 6.941 1.00 80.50 87 LEU A O 1
ATOM 716 N N . LEU A 1 88 ? -12.230 6.295 7.005 1.00 83.94 88 LEU A N 1
ATOM 717 C CA . LEU A 1 88 ? -12.690 5.368 5.980 1.00 83.94 88 LEU A CA 1
ATOM 718 C C . LEU A 1 88 ? -13.137 4.093 6.681 1.00 83.94 88 LEU A C 1
ATOM 720 O O . LEU A 1 88 ? -12.380 3.542 7.492 1.00 83.94 88 LEU A O 1
ATOM 724 N N . ASN A 1 89 ? -14.348 3.622 6.377 1.00 80.88 89 ASN A N 1
ATOM 725 C CA . ASN A 1 89 ? -14.758 2.313 6.862 1.00 80.88 89 ASN A CA 1
ATOM 726 C C . ASN A 1 89 ? -14.129 1.219 5.991 1.00 80.88 89 ASN A C 1
ATOM 728 O O . ASN A 1 89 ? -14.470 1.062 4.819 1.00 80.88 89 ASN A O 1
ATOM 732 N N . ILE A 1 90 ? -13.191 0.481 6.581 1.00 82.75 90 ILE A N 1
ATOM 733 C CA . ILE A 1 90 ? -12.467 -0.607 5.926 1.00 82.75 90 ILE A CA 1
ATOM 734 C C . ILE A 1 90 ? -12.830 -1.912 6.627 1.00 82.75 90 ILE A C 1
ATOM 736 O O . ILE A 1 90 ? -12.520 -2.084 7.808 1.00 82.75 90 ILE A O 1
ATOM 740 N N . ASP A 1 91 ? -13.487 -2.811 5.899 1.00 82.12 91 ASP A N 1
ATOM 741 C CA . ASP A 1 91 ? -13.876 -4.128 6.411 1.00 82.12 91 ASP A CA 1
ATOM 742 C C . ASP A 1 91 ? -12.806 -5.177 6.076 1.00 82.12 91 ASP A C 1
ATOM 744 O O . ASP A 1 91 ? -12.239 -5.794 6.967 1.00 82.12 91 ASP A O 1
ATOM 748 N N . ASN A 1 92 ? -12.474 -5.337 4.790 1.00 89.69 92 ASN A N 1
ATOM 749 C CA . ASN A 1 92 ? -11.424 -6.249 4.332 1.00 89.69 92 ASN A CA 1
ATOM 750 C C . ASN A 1 92 ? -10.090 -5.501 4.218 1.00 89.69 92 ASN A C 1
ATOM 752 O O . ASN A 1 92 ? -9.774 -4.937 3.167 1.00 89.69 92 ASN A O 1
ATOM 756 N N . ILE A 1 93 ? -9.336 -5.437 5.314 1.00 91.75 93 ILE A N 1
ATOM 757 C CA . ILE A 1 93 ? -8.132 -4.604 5.412 1.00 91.75 93 ILE A CA 1
ATOM 758 C C . ILE A 1 93 ? -7.126 -4.963 4.328 1.00 91.75 93 ILE A C 1
ATOM 760 O O . ILE A 1 93 ? -6.688 -4.073 3.601 1.00 91.75 93 ILE A O 1
ATOM 764 N N . LYS A 1 94 ? -6.826 -6.253 4.156 1.00 93.38 94 LYS A N 1
ATOM 765 C CA . LYS A 1 94 ? -5.867 -6.713 3.151 1.00 93.38 94 LYS A CA 1
ATOM 766 C C . LYS A 1 94 ? -6.222 -6.234 1.740 1.00 93.38 94 LYS A C 1
ATOM 768 O O . LYS A 1 94 ? -5.397 -5.585 1.101 1.00 93.38 94 LYS A O 1
ATOM 773 N N . ASP A 1 95 ? -7.438 -6.492 1.258 1.00 92.12 95 ASP A N 1
ATOM 774 C CA . ASP A 1 95 ? -7.816 -6.105 -0.111 1.00 92.12 95 ASP A CA 1
ATOM 775 C C . ASP A 1 95 ? -7.856 -4.580 -0.299 1.00 92.12 95 ASP A C 1
ATOM 777 O O . ASP A 1 95 ? -7.482 -4.071 -1.357 1.00 92.12 95 ASP A O 1
ATOM 781 N N . ASN A 1 96 ? -8.249 -3.827 0.732 1.00 92.50 96 ASN A N 1
ATOM 782 C CA . ASN A 1 96 ? -8.258 -2.365 0.670 1.00 92.50 96 ASN A CA 1
ATOM 783 C C . ASN A 1 96 ? -6.837 -1.771 0.690 1.00 92.50 96 ASN A C 1
ATOM 785 O O . ASN A 1 96 ? -6.573 -0.824 -0.053 1.00 92.50 96 ASN A O 1
ATOM 789 N N . LEU A 1 97 ? -5.909 -2.343 1.469 1.00 94.38 97 LEU A N 1
ATOM 790 C CA . LEU A 1 97 ? -4.488 -1.977 1.430 1.00 94.38 97 LEU A CA 1
ATOM 791 C C . LEU A 1 97 ? -3.888 -2.274 0.054 1.00 94.38 97 LEU A C 1
ATOM 793 O O . LEU A 1 97 ? -3.226 -1.410 -0.520 1.00 94.38 97 LEU A O 1
ATOM 797 N N . LEU A 1 98 ? -4.159 -3.458 -0.504 1.00 94.81 98 LEU A N 1
ATOM 798 C CA . LEU A 1 98 ? -3.680 -3.835 -1.835 1.00 94.81 98 LEU A CA 1
ATOM 799 C C . LEU A 1 98 ? -4.202 -2.886 -2.914 1.00 94.81 98 LEU A C 1
ATOM 801 O O . LEU A 1 98 ? -3.434 -2.444 -3.767 1.00 94.81 98 LEU A O 1
ATOM 805 N N . ALA A 1 99 ? -5.483 -2.523 -2.860 1.00 93.44 99 ALA A N 1
ATOM 806 C CA . ALA A 1 99 ? -6.072 -1.576 -3.798 1.00 93.44 99 ALA A CA 1
ATOM 807 C C . ALA A 1 99 ? -5.450 -0.181 -3.698 1.00 93.44 99 ALA A C 1
ATOM 809 O O . ALA A 1 99 ? -5.070 0.399 -4.717 1.00 93.44 99 ALA A O 1
ATOM 810 N N . ALA A 1 100 ? -5.334 0.345 -2.476 1.00 93.81 100 ALA A N 1
ATOM 811 C CA . ALA A 1 100 ? -4.740 1.650 -2.221 1.00 93.81 100 ALA A CA 1
ATOM 812 C C . ALA A 1 100 ? -3.280 1.695 -2.687 1.00 93.81 100 ALA A C 1
ATOM 814 O O . ALA A 1 100 ? -2.900 2.581 -3.451 1.00 93.81 100 ALA A O 1
ATOM 815 N N . GLY A 1 101 ? -2.479 0.707 -2.289 1.00 95.06 101 GLY A N 1
ATOM 816 C CA . GLY A 1 101 ? -1.068 0.629 -2.646 1.00 95.06 101 GLY A CA 1
ATOM 817 C C . GLY A 1 101 ? -0.844 0.469 -4.140 1.00 95.06 101 GLY A C 1
ATOM 818 O O . GLY A 1 101 ? -0.017 1.171 -4.718 1.00 95.06 101 GLY A O 1
ATOM 819 N N . SER A 1 102 ? -1.637 -0.386 -4.786 1.00 93.62 102 SER A N 1
ATOM 820 C CA . SER A 1 102 ? -1.572 -0.587 -6.233 1.00 93.62 102 SER A CA 1
ATOM 821 C C . SER A 1 102 ? -1.854 0.705 -6.985 1.00 93.62 102 SER A C 1
ATOM 823 O O . SER A 1 102 ? -1.131 1.059 -7.914 1.00 93.62 102 SER A O 1
ATOM 825 N N . ALA A 1 103 ? -2.882 1.444 -6.562 1.00 92.19 103 ALA A N 1
ATOM 826 C CA . ALA A 1 103 ? -3.223 2.711 -7.185 1.00 92.19 103 ALA A CA 1
ATOM 827 C C . ALA A 1 103 ? -2.127 3.767 -6.995 1.00 92.19 103 ALA A C 1
ATOM 829 O O . ALA A 1 103 ? -1.788 4.465 -7.951 1.00 92.19 103 ALA A O 1
ATOM 830 N N . VAL A 1 104 ? -1.538 3.859 -5.799 1.00 92.19 104 VAL A N 1
ATOM 831 C CA . VAL A 1 104 ? -0.403 4.755 -5.530 1.00 92.19 104 VAL A CA 1
ATOM 832 C C . VAL A 1 104 ? 0.780 4.412 -6.433 1.00 92.19 104 VAL A C 1
ATOM 834 O O . VAL A 1 104 ? 1.269 5.292 -7.133 1.00 92.19 104 VAL A O 1
ATOM 837 N N . ILE A 1 105 ? 1.194 3.142 -6.487 1.00 92.75 105 ILE A N 1
ATOM 838 C CA . ILE A 1 105 ? 2.341 2.697 -7.294 1.00 92.75 105 ILE A CA 1
ATOM 839 C C . ILE A 1 105 ? 2.095 2.949 -8.789 1.00 92.75 105 ILE A C 1
ATOM 841 O O . ILE A 1 105 ? 2.939 3.531 -9.467 1.00 92.75 105 ILE A O 1
ATOM 845 N N . ILE A 1 106 ? 0.930 2.568 -9.322 1.00 90.38 106 ILE A N 1
ATOM 846 C CA . ILE A 1 106 ? 0.596 2.781 -10.742 1.00 90.38 106 ILE A CA 1
ATOM 847 C C . ILE A 1 106 ? 0.572 4.272 -11.083 1.00 90.38 106 ILE A C 1
ATOM 849 O O . ILE A 1 106 ? 1.083 4.676 -12.132 1.00 90.38 106 ILE A O 1
ATOM 853 N N . SER A 1 107 ? -0.070 5.086 -10.241 1.00 88.19 107 SER A N 1
ATOM 854 C CA . SER A 1 107 ? -0.286 6.506 -10.532 1.00 88.19 107 SER A CA 1
ATOM 855 C C . SER A 1 107 ? 0.999 7.326 -10.448 1.00 88.19 107 SER A C 1
ATOM 857 O O . SER A 1 107 ? 1.164 8.235 -11.263 1.00 88.19 107 SER A O 1
ATOM 859 N N . SER A 1 108 ? 1.919 6.966 -9.548 1.00 87.00 108 SER A N 1
ATOM 860 C CA . SER A 1 108 ? 3.237 7.597 -9.416 1.00 87.00 108 SER A CA 1
ATOM 861 C C . SER A 1 108 ? 4.248 7.134 -10.468 1.00 87.00 108 SER A C 1
ATOM 863 O O . SER A 1 108 ? 5.232 7.826 -10.716 1.00 87.00 108 SER A O 1
ATOM 865 N N . SER A 1 109 ? 3.996 6.000 -11.125 1.00 84.44 109 SER A N 1
ATOM 866 C CA . SER A 1 109 ? 4.865 5.472 -12.177 1.00 84.44 109 SER A CA 1
ATOM 867 C C . SER A 1 109 ? 4.738 6.241 -13.492 1.00 84.44 109 SER A C 1
ATOM 869 O O . SER A 1 109 ? 3.656 6.735 -13.847 1.00 84.44 109 SER A O 1
ATOM 871 N N . SER A 1 110 ? 5.835 6.273 -14.259 1.00 80.94 110 SER A N 1
ATOM 872 C CA . SER A 1 110 ? 5.849 6.873 -15.593 1.00 80.94 110 SER A CA 1
ATOM 873 C C . SER A 1 110 ? 4.817 6.190 -16.497 1.00 80.94 110 SER A C 1
ATOM 875 O O . SER A 1 110 ? 4.593 4.978 -16.425 1.00 80.94 110 SER A O 1
ATOM 877 N N . MET A 1 111 ? 4.163 6.971 -17.365 1.00 79.25 111 MET A N 1
ATOM 878 C CA . MET A 1 111 ? 3.142 6.437 -18.280 1.00 79.25 111 MET A CA 1
ATOM 879 C C . MET A 1 111 ? 3.692 5.329 -19.176 1.00 79.25 111 MET A C 1
ATOM 881 O O . MET A 1 111 ? 2.937 4.452 -19.589 1.00 79.25 111 MET A O 1
ATOM 885 N N . ARG A 1 112 ? 4.999 5.372 -19.455 1.00 77.50 112 ARG A N 1
ATOM 886 C CA . ARG A 1 112 ? 5.682 4.390 -20.279 1.00 77.50 112 ARG A CA 1
ATOM 887 C C . ARG A 1 112 ? 5.676 3.031 -19.604 1.00 77.50 112 ARG A C 1
ATOM 889 O O . ARG A 1 112 ? 5.168 2.098 -20.202 1.00 77.50 112 ARG A O 1
ATOM 896 N N . VAL A 1 113 ? 6.161 2.931 -18.362 1.00 79.31 113 VAL A N 1
ATOM 897 C CA . VAL A 1 113 ? 6.338 1.630 -17.691 1.00 79.31 113 VAL A CA 1
ATOM 898 C C . VAL A 1 113 ? 5.075 1.095 -17.002 1.00 79.31 113 VAL A C 1
ATOM 900 O O . VAL A 1 113 ? 5.009 -0.069 -16.599 1.00 79.31 113 VAL A O 1
ATOM 903 N N . ARG A 1 114 ? 4.043 1.939 -16.885 1.00 85.19 114 ARG A N 1
ATOM 904 C CA . ARG A 1 114 ? 2.785 1.644 -16.189 1.00 85.19 114 ARG A CA 1
ATOM 905 C C . ARG A 1 114 ? 2.112 0.320 -16.592 1.00 85.19 114 ARG A C 1
ATOM 907 O O . ARG A 1 114 ? 1.630 -0.351 -15.680 1.00 85.19 114 ARG A O 1
ATOM 914 N N . PRO A 1 115 ? 2.054 -0.099 -17.875 1.00 84.31 115 PRO A N 1
ATOM 915 C CA . PRO A 1 115 ? 1.432 -1.373 -18.241 1.00 84.31 115 PRO A CA 1
ATOM 916 C C . PRO A 1 115 ? 2.133 -2.584 -17.617 1.00 84.31 115 PRO A C 1
ATOM 918 O O . PRO A 1 115 ? 1.462 -3.503 -17.153 1.00 84.31 115 PRO A O 1
ATOM 921 N N . TRP A 1 116 ? 3.467 -2.575 -17.552 1.00 83.75 116 TRP A N 1
ATOM 922 C CA . TRP A 1 116 ? 4.236 -3.664 -16.943 1.00 83.75 116 TRP A CA 1
ATOM 923 C C . TRP A 1 116 ? 4.068 -3.676 -15.429 1.00 83.75 116 TRP A C 1
ATOM 925 O O . TRP A 1 116 ? 3.724 -4.710 -14.866 1.00 83.75 116 TRP A O 1
ATOM 935 N N . ILE A 1 117 ? 4.166 -2.508 -14.790 1.00 88.38 117 ILE A N 1
ATOM 936 C CA . ILE A 1 117 ? 3.899 -2.360 -13.353 1.00 88.38 117 ILE A CA 1
ATOM 937 C C . ILE A 1 117 ? 2.490 -2.845 -13.000 1.00 88.38 117 ILE A C 1
ATOM 939 O O . ILE A 1 117 ? 2.317 -3.624 -12.068 1.00 88.38 117 ILE A O 1
ATOM 943 N N . SER A 1 118 ? 1.481 -2.457 -13.780 1.00 88.94 118 SER A N 1
ATOM 944 C CA . SER A 1 118 ? 0.097 -2.878 -13.552 1.00 88.94 118 SER A CA 1
ATOM 945 C C . SER A 1 118 ? -0.121 -4.387 -13.703 1.00 88.94 118 SER A C 1
ATOM 947 O O . SER A 1 118 ? -1.114 -4.895 -13.178 1.00 88.94 118 SER A O 1
ATOM 949 N N . ASN A 1 119 ? 0.739 -5.086 -14.446 1.00 88.00 119 ASN A N 1
ATOM 950 C CA . ASN A 1 119 ? 0.665 -6.536 -14.604 1.00 88.00 119 ASN A CA 1
ATOM 951 C C . ASN A 1 119 ? 1.367 -7.279 -13.465 1.00 88.00 119 ASN A C 1
ATOM 953 O O . ASN A 1 119 ? 0.927 -8.371 -13.118 1.00 88.00 119 ASN A O 1
ATOM 957 N N . SER A 1 120 ? 2.421 -6.694 -12.896 1.00 88.19 120 SER A N 1
ATOM 958 C CA . SER A 1 120 ? 3.204 -7.310 -11.822 1.00 88.19 120 SER A CA 1
ATOM 959 C C . SER A 1 120 ? 2.612 -7.101 -10.431 1.00 88.19 120 SER A C 1
ATOM 961 O O . SER A 1 120 ? 2.877 -7.893 -9.535 1.00 88.19 120 SER A O 1
ATOM 963 N N . ILE A 1 121 ? 1.819 -6.049 -10.216 1.00 92.12 121 ILE A N 1
ATOM 964 C CA . ILE A 1 121 ? 1.237 -5.804 -8.893 1.00 92.12 121 ILE A CA 1
ATOM 965 C C . ILE A 1 121 ? 0.003 -6.684 -8.619 1.00 92.12 121 ILE A C 1
ATOM 967 O O . ILE A 1 121 ? -0.821 -6.919 -9.514 1.00 92.12 121 ILE A O 1
ATOM 971 N N . PRO A 1 122 ? -0.187 -7.125 -7.364 1.00 89.69 122 PRO A N 1
ATOM 972 C CA . PRO A 1 122 ? -1.362 -7.875 -6.951 1.00 89.69 122 PRO A CA 1
ATOM 973 C C . PRO A 1 122 ? -2.637 -7.050 -7.125 1.00 89.69 122 PRO A C 1
ATOM 975 O O . PRO A 1 122 ? -2.723 -5.886 -6.737 1.00 89.69 122 PRO A O 1
ATOM 978 N N . LYS A 1 123 ? -3.673 -7.684 -7.677 1.00 81.56 123 LYS A N 1
ATOM 979 C CA . LYS A 1 123 ? -4.989 -7.062 -7.838 1.00 81.56 123 LYS A CA 1
ATOM 980 C C . LYS A 1 123 ? -5.834 -7.312 -6.587 1.00 81.56 123 LYS A C 1
ATOM 982 O O . LYS A 1 123 ? -5.890 -8.458 -6.132 1.00 81.56 123 LYS A O 1
ATOM 987 N N . PRO A 1 124 ? -6.520 -6.288 -6.051 1.00 81.81 124 PRO A N 1
ATOM 988 C CA . PRO A 1 124 ? -7.425 -6.484 -4.927 1.00 81.81 124 PRO A CA 1
ATOM 989 C C . PRO A 1 124 ? -8.557 -7.435 -5.323 1.00 81.81 124 PRO A C 1
ATOM 991 O O . PRO A 1 124 ? -9.059 -7.382 -6.452 1.00 81.81 124 PRO A O 1
ATOM 994 N N . LYS A 1 125 ? -8.971 -8.307 -4.403 1.00 81.44 125 LYS A N 1
ATOM 995 C CA . LYS A 1 125 ? -10.130 -9.175 -4.619 1.00 81.44 125 LYS A CA 1
ATOM 996 C C . LYS A 1 125 ? -11.402 -8.447 -4.175 1.00 81.44 125 LYS A C 1
ATOM 998 O O . LYS A 1 125 ? -11.432 -7.744 -3.171 1.00 81.44 125 LYS A O 1
ATOM 1003 N N . GLY A 1 126 ? -12.483 -8.625 -4.931 1.00 74.56 126 GLY A N 1
ATOM 1004 C CA . GLY A 1 126 ? -13.793 -8.065 -4.587 1.00 74.56 126 GLY A CA 1
ATOM 1005 C C . GLY A 1 126 ? -14.011 -6.610 -5.018 1.00 74.56 126 GLY A C 1
ATOM 1006 O O . GLY A 1 126 ? -13.309 -6.070 -5.871 1.00 74.56 126 GLY A O 1
ATOM 1007 N N . LYS A 1 127 ? -15.074 -5.999 -4.483 1.00 78.88 127 LYS A N 1
ATOM 1008 C CA . LYS A 1 127 ? -15.469 -4.618 -4.793 1.00 78.88 127 LYS A CA 1
ATOM 1009 C C . LYS A 1 127 ? -14.868 -3.663 -3.770 1.00 78.88 127 LYS A C 1
ATOM 1011 O O . LYS A 1 127 ? -14.928 -3.927 -2.574 1.00 78.88 127 LYS A O 1
ATOM 1016 N N . LEU A 1 128 ? -14.365 -2.528 -4.246 1.00 83.25 128 LEU A N 1
ATOM 1017 C CA . LEU A 1 128 ? -13.916 -1.442 -3.380 1.00 83.25 128 LEU A CA 1
ATOM 1018 C C . LEU A 1 128 ? -15.108 -0.662 -2.831 1.00 83.25 128 LEU A C 1
ATOM 1020 O O . LEU A 1 128 ? -16.065 -0.384 -3.558 1.00 83.25 128 LEU A O 1
ATOM 1024 N N . GL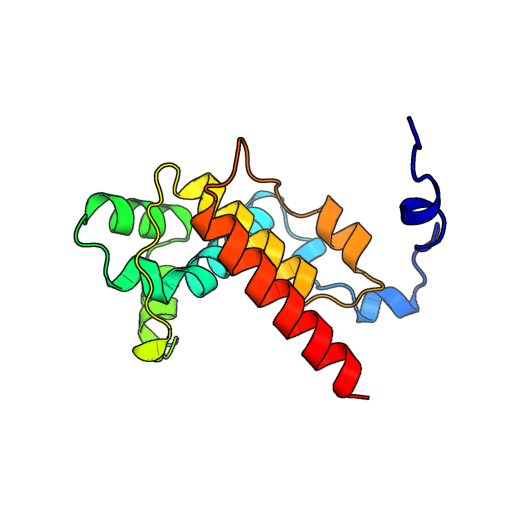Y A 1 129 ? -15.025 -0.278 -1.558 1.00 84.94 129 GLY A N 1
ATOM 1025 C CA . GLY A 1 129 ? -15.965 0.668 -0.967 1.00 84.94 129 GLY A CA 1
ATOM 1026 C C . GLY A 1 129 ? -15.920 2.008 -1.704 1.00 84.94 129 GLY A C 1
ATOM 1027 O O . GLY A 1 129 ? -14.855 2.459 -2.133 1.00 84.94 129 GLY A O 1
ATOM 1028 N N . ALA A 1 130 ? -17.077 2.658 -1.851 1.00 86.38 130 ALA A N 1
ATOM 1029 C CA . ALA A 1 130 ? -17.197 3.905 -2.609 1.00 86.38 130 ALA A CA 1
ATOM 1030 C C . ALA A 1 130 ? -16.293 5.026 -2.061 1.00 86.38 130 ALA A C 1
ATOM 1032 O O . ALA A 1 130 ? -15.738 5.809 -2.832 1.00 86.38 130 ALA A O 1
ATOM 1033 N N . GLU A 1 131 ? -16.108 5.077 -0.740 1.00 88.88 131 GLU A N 1
ATOM 1034 C CA . GLU A 1 131 ? -15.258 6.069 -0.075 1.00 88.88 131 GLU A CA 1
ATOM 1035 C C . GLU A 1 131 ? -13.785 5.898 -0.455 1.00 88.88 131 GLU A C 1
ATOM 1037 O O . GLU A 1 131 ? -13.155 6.848 -0.921 1.00 88.88 131 GLU A O 1
ATOM 1042 N N . LEU A 1 132 ? -13.256 4.674 -0.344 1.00 88.56 132 LEU A N 1
ATOM 1043 C CA . LEU A 1 132 ? -11.876 4.382 -0.725 1.00 88.56 132 LEU A CA 1
ATOM 1044 C C . LEU A 1 132 ? -11.649 4.627 -2.219 1.00 88.56 132 LEU A C 1
ATOM 1046 O O . LEU A 1 132 ? -10.660 5.252 -2.599 1.00 88.56 132 LEU A O 1
ATOM 1050 N N . ALA A 1 133 ? -12.579 4.180 -3.065 1.00 88.12 133 ALA A N 1
ATOM 1051 C CA . ALA A 1 133 ? -12.498 4.415 -4.501 1.00 88.12 133 ALA A CA 1
ATOM 1052 C C . ALA A 1 133 ? -12.433 5.919 -4.823 1.00 88.12 133 ALA A C 1
ATOM 1054 O O . ALA A 1 133 ? -11.614 6.340 -5.637 1.00 88.12 133 ALA A O 1
ATOM 1055 N N . SER A 1 134 ? -13.241 6.743 -4.146 1.00 89.62 134 SER A N 1
ATOM 1056 C CA . SER A 1 134 ? -13.233 8.201 -4.311 1.00 89.62 134 SER A CA 1
ATOM 1057 C C . SER A 1 134 ? -11.881 8.819 -3.953 1.00 89.62 134 SER A C 1
ATOM 1059 O O . SER A 1 134 ? -11.357 9.640 -4.708 1.00 89.62 134 SER A O 1
ATOM 1061 N N . GLU A 1 135 ? -11.276 8.413 -2.835 1.00 89.56 135 GLU A N 1
ATOM 1062 C CA . GLU A 1 135 ? -9.970 8.941 -2.424 1.00 89.56 135 GLU A CA 1
ATOM 1063 C C . GLU A 1 135 ? -8.834 8.471 -3.347 1.00 89.56 135 GLU A C 1
ATOM 1065 O O . GLU A 1 135 ? -7.984 9.281 -3.720 1.00 89.56 135 GLU A O 1
ATOM 1070 N N . ILE A 1 136 ? -8.862 7.215 -3.809 1.00 89.69 136 ILE A N 1
ATOM 1071 C CA . ILE A 1 136 ? -7.922 6.702 -4.819 1.00 89.69 136 ILE A CA 1
ATOM 1072 C C . ILE A 1 136 ? -8.000 7.525 -6.114 1.00 89.69 136 ILE A C 1
ATOM 1074 O O . ILE A 1 136 ? -6.969 7.911 -6.673 1.00 89.69 136 ILE A O 1
ATOM 1078 N N . ILE A 1 137 ? -9.212 7.829 -6.591 1.00 88.38 137 ILE A N 1
ATOM 1079 C CA . ILE A 1 137 ? -9.416 8.627 -7.809 1.00 88.38 137 ILE A CA 1
ATOM 1080 C C . ILE A 1 137 ? -8.874 10.045 -7.617 1.00 88.38 137 ILE A C 1
ATOM 1082 O O . ILE A 1 137 ? -8.145 10.536 -8.479 1.00 88.38 137 ILE A O 1
ATOM 1086 N N . LYS A 1 138 ? -9.176 10.696 -6.486 1.00 87.81 138 LYS A N 1
ATOM 1087 C CA . LYS A 1 138 ? -8.664 12.043 -6.175 1.00 87.81 138 LYS A CA 1
ATOM 1088 C C . LYS A 1 138 ? -7.140 12.076 -6.173 1.00 87.81 138 LYS A C 1
ATOM 1090 O O . LYS A 1 138 ? -6.558 12.960 -6.797 1.00 87.81 138 LYS A O 1
ATOM 1095 N N . HIS A 1 139 ? -6.507 11.104 -5.517 1.00 86.25 139 HIS A N 1
ATOM 1096 C CA . HIS A 1 139 ? -5.052 10.986 -5.491 1.00 86.25 139 HIS A CA 1
ATOM 1097 C C . HIS A 1 139 ? -4.477 10.794 -6.897 1.00 86.25 139 HIS A C 1
ATOM 1099 O O . HIS A 1 139 ? -3.583 11.528 -7.309 1.00 86.25 139 HIS A O 1
ATOM 1105 N N . THR A 1 140 ? -5.048 9.869 -7.668 1.00 84.69 140 THR A N 1
ATOM 1106 C CA . THR A 1 140 ? -4.598 9.579 -9.035 1.00 84.69 140 THR A CA 1
ATOM 1107 C C . THR A 1 140 ? -4.687 10.817 -9.929 1.00 84.69 140 THR A C 1
ATOM 1109 O O . THR A 1 140 ? -3.737 11.134 -10.641 1.00 84.69 140 THR A O 1
ATOM 1112 N N . LEU A 1 141 ? -5.803 11.553 -9.875 1.00 84.50 141 LEU A N 1
ATOM 1113 C CA . LEU A 1 141 ? -5.984 12.789 -10.641 1.00 84.50 141 LEU A CA 1
ATOM 1114 C C . LEU A 1 141 ? -4.988 13.873 -10.224 1.00 84.50 141 LEU A C 1
ATOM 1116 O O . LEU A 1 141 ? -4.431 14.553 -11.083 1.00 84.50 141 LEU A O 1
ATOM 1120 N N . PHE A 1 142 ? -4.748 14.022 -8.920 1.00 85.56 142 PHE A N 1
ATOM 1121 C CA . PHE A 1 142 ? -3.769 14.967 -8.396 1.00 85.56 142 PHE A CA 1
ATOM 1122 C C . PHE A 1 142 ? -2.361 14.679 -8.933 1.00 85.56 142 PHE A C 1
ATOM 1124 O O . PHE A 1 142 ? -1.743 15.574 -9.506 1.00 85.56 142 PHE A O 1
ATOM 1131 N N . VAL A 1 143 ? -1.893 13.431 -8.830 1.00 83.19 143 VAL A N 1
ATOM 1132 C CA . VAL A 1 143 ? -0.560 13.016 -9.304 1.00 83.19 143 VAL A CA 1
ATOM 1133 C C . VAL A 1 143 ? -0.426 13.193 -10.818 1.00 83.19 143 VAL A C 1
ATOM 1135 O O . VAL A 1 143 ? 0.554 13.760 -11.297 1.00 83.19 143 VAL A O 1
ATOM 1138 N N . VAL A 1 144 ? -1.434 12.772 -11.590 1.00 77.81 144 VAL A N 1
ATOM 1139 C CA . VAL A 1 144 ? -1.427 12.936 -13.053 1.00 77.81 144 VAL A CA 1
ATOM 1140 C C . VAL A 1 144 ? -1.353 14.412 -13.446 1.00 77.81 144 VAL A C 1
ATOM 1142 O O . VAL A 1 144 ? -0.617 14.757 -14.369 1.00 77.81 144 VAL A O 1
ATOM 1145 N N . ASN A 1 145 ? -2.085 15.287 -12.754 1.00 79.19 145 ASN A N 1
ATOM 1146 C CA . ASN A 1 145 ? -2.043 16.719 -13.029 1.00 79.19 145 ASN A CA 1
ATOM 1147 C C . ASN A 1 145 ? -0.687 17.324 -12.658 1.00 79.19 145 ASN A C 1
ATOM 1149 O O . ASN A 1 145 ? -0.140 18.065 -13.466 1.00 79.19 145 ASN A O 1
ATOM 1153 N N . GLN A 1 146 ? -0.105 16.978 -11.506 1.00 80.38 146 GLN A N 1
ATOM 1154 C CA . GLN A 1 146 ? 1.241 17.444 -11.153 1.00 80.38 146 GLN A CA 1
ATOM 1155 C C . GLN A 1 146 ? 2.267 17.085 -12.232 1.00 80.38 146 GLN A C 1
ATOM 1157 O O . GLN A 1 146 ? 3.009 17.954 -12.678 1.00 80.38 146 GLN A O 1
ATOM 1162 N N . ASN A 1 147 ? 2.236 15.847 -12.727 1.00 70.38 147 ASN A N 1
ATOM 1163 C CA . ASN A 1 147 ? 3.156 15.393 -13.769 1.00 70.38 147 ASN A CA 1
ATOM 1164 C C . ASN A 1 147 ? 2.945 16.097 -15.121 1.00 70.38 147 ASN A C 1
ATOM 1166 O O . ASN A 1 147 ? 3.893 16.234 -15.884 1.00 70.38 147 ASN A O 1
ATOM 1170 N N . ARG A 1 148 ? 1.724 16.558 -15.428 1.00 66.94 148 ARG A N 1
ATOM 1171 C CA . ARG A 1 148 ? 1.427 17.313 -16.661 1.00 66.94 148 ARG A CA 1
ATOM 1172 C C . ARG A 1 148 ? 1.927 18.756 -16.638 1.00 66.94 148 ARG A C 1
ATOM 1174 O O . ARG A 1 148 ? 2.135 19.318 -17.705 1.00 66.94 148 ARG A O 1
ATOM 1181 N N . TYR A 1 149 ? 2.064 19.353 -15.457 1.00 66.25 149 TYR A N 1
ATOM 1182 C CA . TYR A 1 149 ? 2.462 20.757 -15.293 1.00 66.25 149 TYR A CA 1
ATOM 1183 C C . TYR A 1 149 ? 3.899 20.923 -14.768 1.00 66.25 149 TYR A C 1
ATOM 1185 O O . TYR A 1 149 ? 4.319 22.044 -14.499 1.00 66.25 149 TYR A O 1
ATOM 1193 N N . ALA A 1 150 ? 4.640 19.823 -14.595 1.00 59.19 150 ALA A N 1
ATOM 1194 C CA . ALA A 1 150 ? 6.039 19.820 -14.157 1.00 59.19 150 ALA A CA 1
ATOM 1195 C C . ALA A 1 150 ? 7.054 19.916 -15.319 1.00 59.19 150 ALA A C 1
ATOM 1197 O O . ALA A 1 150 ? 8.257 19.955 -15.069 1.00 59.19 150 ALA A O 1
ATOM 1198 N N . THR A 1 151 ? 6.570 19.947 -16.565 1.00 49.12 151 THR A N 1
ATOM 1199 C CA . THR A 1 151 ? 7.328 20.161 -17.814 1.00 49.12 151 THR A CA 1
ATOM 1200 C C . THR A 1 151 ? 7.087 21.553 -18.364 1.00 49.12 151 THR A C 1
ATOM 1202 O O . THR A 1 151 ? 8.062 22.170 -18.839 1.00 49.12 151 THR A O 1
#

Sequence (151 aa):
MVTNEHAVSEFGKSLKWSDLEDIPTWLLWDDKEIEQLVMTAGTIFLLPSIRIWIDGKKIQEVRELIGIELFELILKTTKIDNKMIKLLNIDNIKDNLLAAGSAVIISSSSMRVRPWISNSIPKPKGKLGAELASEIIKHTLFVVNQNRYAT

Radius of gyration: 16.74 Å; chains: 1; bounding box: 38×33×47 Å

pLDDT: mean 82.16, std 15.59, range [28.7, 95.81]

Foldseek 3Di:
DDPPPPVPPPQDPDDDPVCVVLDDPCLVPDLLSLLLQLLLQLCLLCVLQLVPDPDPVLVVVSCVSNHVVSSVVSVVPDDDDNVPRDHDDDDPSSLLSLQSSLLVVLLLGDPNCSVVSNVSGDHRPDDDDPVSVVSSVVVSVVSVVCVVPVD